Protein AF-A0A318JVY4-F1 (afdb_monomer)

Secondary structure (DSSP, 8-state):
--TT-------HHHHHHS-S----------SS-TTSHHHHHHH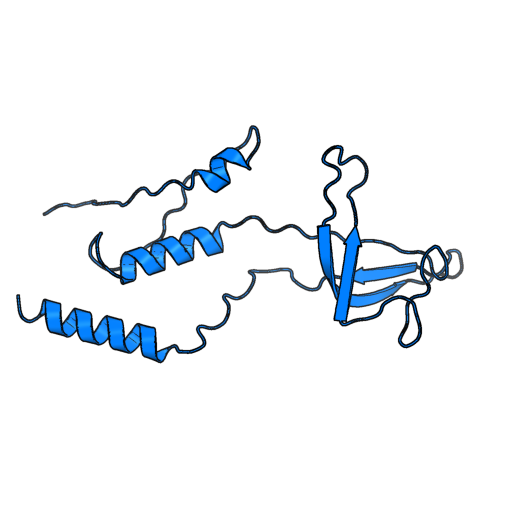HHHHHHT---------EETTBS--BSTTSSB-TT-EEEE--TT-TT---EEEE--EEEEE--SSS--EEEEE----S-------S-HHHHHHHHHHHHHHHH--

Sequence (147 aa):
MALLAWHAVKSTAREQNWGWSRLFEYLAASPGRAYTIAAMMALRKGFHDTRSWFSHEITVRDGAPFVIGEGGHWFIGDRIGATAPGDDTYSIRLDRVRELTLAWDRDQYPEWRPRRRRSHRQQRPRPTHPRMVSDLVAGVHELGVLA

Nearest PDB structures (foldseek):
  8vjh-assembly1_A  TM=3.892E-01  e=3.502E+00  Chivirus chi
  8atv-assembly1_A  TM=2.904E-01  e=9.570E+00  Saccharomyces cerevisiae S288C

InterPro domains:
  IPR029432 Gp28/Gp37-like domain [PF14594] (4-115)

Organism: NCBI:txid228006

pLDDT: mean 71.65, std 13.75, range [37.81, 88.12]

Radius of gyration: 23.11 Å; Cα contacts (8 Å, |Δi|>4): 129; chains: 1; bounding box: 52×24×72 Å

Solvent-accessible surface area (backbone atoms only — not comparable to full-atom values): 9746 Å² total; per-residue (Å²): 136,79,93,79,84,79,88,88,81,82,60,64,77,54,61,72,74,40,71,95,71,75,86,77,90,82,89,60,84,51,85,77,58,85,90,37,71,56,32,53,50,28,50,55,47,44,55,63,73,70,53,87,83,89,84,78,77,55,81,40,41,67,73,45,93,51,44,74,39,98,87,42,81,47,44,82,69,39,77,49,70,52,63,63,90,90,54,88,79,74,58,70,48,73,46,59,33,68,36,76,43,81,49,71,53,97,92,45,78,49,30,38,35,48,36,64,85,78,83,76,75,83,71,67,78,71,66,94,53,66,59,65,58,50,55,51,54,50,54,50,53,55,58,60,71,76,105

Structure (mmCIF, N/CA/C/O backbone):
data_AF-A0A318JVY4-F1
#
_entry.id   AF-A0A318JVY4-F1
#
loop_
_atom_site.group_PDB
_atom_site.id
_atom_site.type_symbol
_atom_site.label_atom_id
_atom_site.label_alt_id
_atom_site.label_comp_id
_atom_site.label_asym_id
_atom_site.label_entity_id
_atom_site.label_seq_id
_atom_site.pdbx_PDB_ins_code
_atom_site.Cartn_x
_atom_site.Cartn_y
_atom_site.Cartn_z
_atom_site.occupancy
_atom_site.B_iso_or_equiv
_atom_site.auth_seq_id
_atom_site.auth_comp_id
_atom_site.auth_asym_id
_atom_site.auth_atom_id
_atom_site.pdbx_PDB_model_num
ATOM 1 N N . MET A 1 1 ? 28.547 -11.048 -36.240 1.00 38.59 1 MET A N 1
ATOM 2 C CA . MET A 1 1 ? 27.715 -11.884 -35.348 1.00 38.59 1 MET A CA 1
ATOM 3 C C . MET A 1 1 ? 28.009 -11.486 -33.907 1.00 38.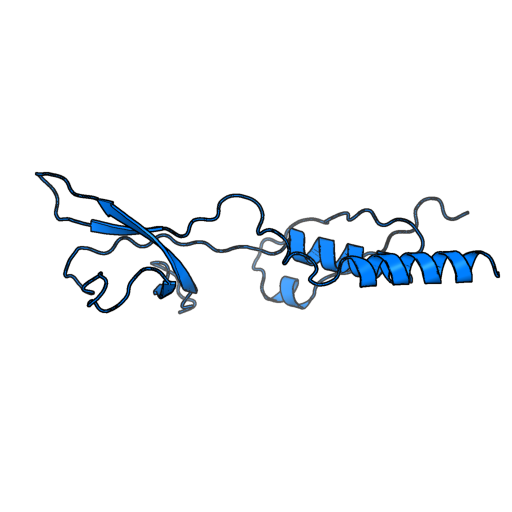59 1 MET A C 1
ATOM 5 O O . MET A 1 1 ? 29.096 -11.781 -33.434 1.00 38.59 1 MET A O 1
ATOM 9 N N . ALA A 1 2 ? 27.114 -10.755 -33.237 1.00 46.78 2 ALA A N 1
ATOM 10 C CA . ALA A 1 2 ? 27.257 -10.444 -31.810 1.00 46.78 2 ALA A CA 1
ATOM 11 C C . ALA A 1 2 ? 26.462 -11.490 -31.020 1.00 46.78 2 ALA A C 1
ATOM 13 O O . ALA A 1 2 ? 25.235 -11.475 -31.045 1.00 46.78 2 ALA A O 1
ATOM 14 N N . LEU A 1 3 ? 27.162 -12.437 -30.396 1.00 42.97 3 LEU A N 1
ATOM 15 C CA . LEU A 1 3 ? 26.555 -13.625 -29.786 1.00 42.97 3 LEU A CA 1
ATOM 16 C C . LEU A 1 3 ? 25.801 -13.343 -28.476 1.00 42.97 3 LEU A C 1
ATOM 18 O O . LEU A 1 3 ? 24.991 -14.171 -28.083 1.00 42.97 3 LEU A O 1
ATOM 22 N N . LEU A 1 4 ? 25.988 -12.182 -27.839 1.00 51.81 4 LEU A N 1
ATOM 23 C CA . LEU A 1 4 ? 25.289 -11.783 -26.610 1.00 51.81 4 LEU A CA 1
ATOM 24 C C . LEU A 1 4 ? 25.250 -10.245 -26.488 1.00 51.81 4 LEU A C 1
ATOM 26 O O . LEU A 1 4 ? 25.984 -9.662 -25.699 1.00 51.81 4 LEU A O 1
ATOM 30 N N . ALA A 1 5 ? 24.434 -9.555 -27.290 1.00 60.38 5 ALA A N 1
ATOM 31 C CA . ALA A 1 5 ? 24.208 -8.118 -27.098 1.00 60.38 5 ALA A CA 1
ATOM 32 C C . ALA A 1 5 ? 23.056 -7.897 -26.100 1.00 60.38 5 ALA A C 1
ATOM 34 O O . ALA A 1 5 ? 21.904 -8.192 -26.418 1.00 60.38 5 ALA A O 1
ATOM 35 N N . TRP A 1 6 ? 23.354 -7.384 -24.901 1.00 65.25 6 TRP A N 1
ATOM 36 C CA . TRP A 1 6 ? 22.356 -7.079 -23.866 1.00 65.25 6 TRP A CA 1
ATOM 37 C C . TRP A 1 6 ? 22.177 -5.572 -23.657 1.00 65.25 6 TRP A C 1
ATOM 39 O O . TRP A 1 6 ? 23.120 -4.790 -23.749 1.00 65.25 6 TRP A O 1
ATOM 49 N N . HIS A 1 7 ? 20.950 -5.168 -23.322 1.00 71.94 7 HIS A N 1
ATOM 50 C CA . HIS A 1 7 ? 20.656 -3.819 -22.844 1.00 71.94 7 HIS A CA 1
ATOM 51 C C . HIS A 1 7 ? 20.606 -3.807 -21.325 1.00 71.94 7 HIS A C 1
ATOM 53 O O . HIS A 1 7 ? 19.740 -4.441 -20.725 1.00 71.94 7 HIS A O 1
ATOM 59 N N . ALA A 1 8 ? 21.500 -3.034 -20.716 1.00 77.00 8 ALA A N 1
ATOM 60 C CA . ALA A 1 8 ? 21.464 -2.737 -19.294 1.00 77.00 8 ALA A CA 1
ATOM 61 C C . ALA A 1 8 ? 20.863 -1.340 -19.098 1.00 77.00 8 ALA A C 1
ATOM 63 O O . ALA A 1 8 ? 21.464 -0.338 -19.480 1.00 77.00 8 ALA A O 1
ATOM 64 N N . VAL A 1 9 ? 19.659 -1.271 -18.525 1.00 77.56 9 VAL A N 1
ATOM 65 C CA . VAL A 1 9 ? 18.995 0.001 -18.205 1.00 77.56 9 VAL A CA 1
ATOM 66 C C . VAL A 1 9 ? 18.737 0.067 -16.709 1.00 77.56 9 VAL A C 1
ATOM 68 O O . VAL A 1 9 ? 17.967 -0.722 -16.161 1.00 77.56 9 VAL A O 1
ATOM 71 N N . LYS A 1 10 ? 19.368 1.041 -16.051 1.00 79.06 10 LYS A N 1
ATOM 72 C CA . LYS A 1 10 ? 19.215 1.294 -14.618 1.00 79.06 10 LYS A CA 1
ATOM 73 C C . LYS A 1 10 ? 18.099 2.306 -14.367 1.00 79.06 10 LYS A C 1
ATOM 75 O O . LYS A 1 10 ? 17.961 3.284 -15.095 1.00 79.06 10 LYS A O 1
ATOM 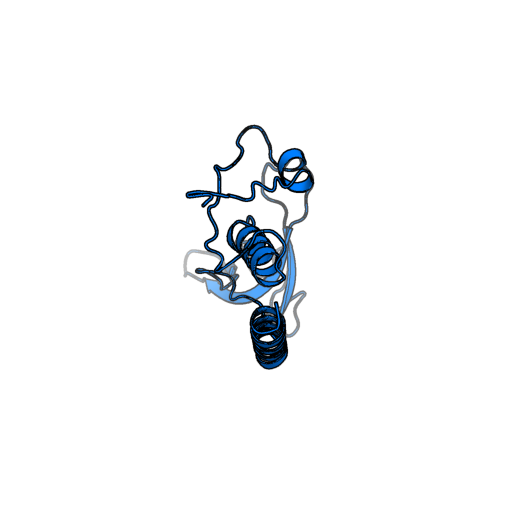80 N N . SER A 1 11 ? 17.315 2.097 -13.311 1.00 78.44 11 SER A N 1
ATOM 81 C CA . SER A 1 11 ? 16.329 3.080 -12.851 1.00 78.44 11 SER A CA 1
ATOM 82 C C . SER A 1 11 ? 16.903 3.903 -11.698 1.00 78.44 11 SER A C 1
ATOM 84 O O . SER A 1 11 ? 16.875 3.465 -10.548 1.00 78.44 11 SER A O 1
ATOM 86 N N . THR A 1 12 ? 17.394 5.105 -12.005 1.00 79.31 12 THR A N 1
ATOM 87 C CA . THR A 1 12 ? 17.946 6.054 -11.019 1.00 79.31 12 THR A CA 1
ATOM 88 C C . THR A 1 12 ? 16.905 6.479 -9.983 1.00 79.31 12 THR A C 1
ATOM 90 O O . THR A 1 12 ? 17.182 6.481 -8.789 1.00 79.31 12 THR A O 1
ATOM 93 N N . ALA A 1 13 ? 15.667 6.731 -10.416 1.00 79.38 13 ALA A N 1
ATOM 94 C CA . ALA A 1 13 ? 14.563 7.085 -9.524 1.00 79.38 13 ALA A CA 1
ATOM 95 C C . ALA A 1 13 ? 14.241 5.983 -8.497 1.00 79.38 13 ALA A C 1
ATOM 97 O O . ALA A 1 13 ? 13.821 6.274 -7.380 1.00 79.38 13 ALA A O 1
ATOM 98 N N . ARG A 1 14 ? 14.426 4.702 -8.844 1.00 76.75 14 ARG A N 1
ATOM 99 C CA . ARG A 1 14 ? 14.291 3.610 -7.867 1.00 76.75 14 ARG A CA 1
ATOM 100 C C . ARG A 1 14 ? 15.512 3.549 -6.971 1.00 76.75 14 ARG A C 1
ATOM 102 O O . ARG A 1 14 ? 15.361 3.486 -5.766 1.00 76.75 14 ARG A O 1
ATOM 109 N N . GLU A 1 15 ? 16.707 3.640 -7.535 1.00 79.94 15 GLU A N 1
ATOM 110 C CA . GLU A 1 15 ? 17.946 3.599 -6.758 1.00 79.94 15 GLU A CA 1
ATOM 111 C C . GLU A 1 15 ? 17.996 4.631 -5.618 1.00 79.94 15 GLU A C 1
ATOM 113 O O . GLU A 1 15 ? 18.505 4.313 -4.543 1.00 79.94 15 GLU A O 1
ATOM 118 N N . GLN A 1 16 ? 1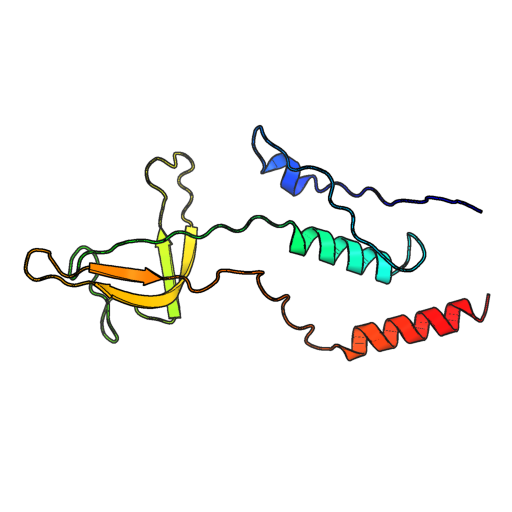7.446 5.826 -5.854 1.00 81.19 16 GLN A N 1
ATOM 119 C CA . GLN A 1 16 ? 17.342 6.913 -4.874 1.00 81.19 16 GLN A CA 1
ATOM 120 C C . GLN A 1 16 ? 16.285 6.660 -3.791 1.00 81.19 16 GLN A C 1
ATOM 122 O O . GLN A 1 16 ? 16.486 7.039 -2.645 1.00 81.19 16 GLN A O 1
ATOM 127 N N . ASN A 1 17 ? 15.165 6.022 -4.145 1.00 76.00 17 ASN A N 1
ATOM 128 C CA . ASN A 1 17 ? 14.074 5.719 -3.210 1.00 76.00 17 ASN A CA 1
ATOM 129 C C . ASN A 1 17 ? 14.307 4.435 -2.402 1.00 76.00 17 ASN A C 1
ATOM 131 O O . ASN A 1 17 ? 13.557 4.135 -1.476 1.00 76.00 17 ASN A O 1
ATOM 135 N N . TRP A 1 18 ? 15.286 3.628 -2.799 1.00 71.00 18 TRP A N 1
ATOM 136 C CA . TRP A 1 18 ? 15.618 2.381 -2.130 1.00 71.00 18 TRP A CA 1
ATOM 137 C C . TRP A 1 18 ? 16.723 2.647 -1.113 1.00 71.00 18 TRP A C 1
ATOM 139 O O . TRP A 1 18 ? 17.697 3.333 -1.417 1.00 71.00 18 TRP A O 1
ATOM 149 N N . GLY A 1 19 ? 16.543 2.110 0.096 1.00 74.56 19 GLY A N 1
ATOM 150 C CA . GLY A 1 19 ? 17.506 2.232 1.185 1.00 74.56 19 GLY A CA 1
ATOM 151 C C . GLY A 1 19 ? 18.778 1.414 0.940 1.00 74.56 19 GLY A C 1
ATOM 152 O O . GLY A 1 19 ? 19.257 1.259 -0.181 1.00 74.56 19 GLY A O 1
ATOM 153 N N . TRP A 1 20 ? 19.342 0.864 2.011 1.00 70.94 20 TRP A N 1
ATOM 154 C CA . TRP A 1 20 ? 20.635 0.179 1.953 1.00 70.94 20 TRP A CA 1
ATOM 155 C C . TRP A 1 20 ? 20.632 -1.092 1.078 1.00 70.94 20 TRP A C 1
ATOM 157 O O . TRP A 1 20 ? 21.632 -1.398 0.431 1.00 70.94 20 TRP A O 1
ATOM 167 N N . SER A 1 21 ? 19.511 -1.811 0.979 1.00 69.50 21 SER A N 1
ATOM 168 C CA . SER A 1 21 ? 19.397 -2.986 0.111 1.00 69.50 21 SER A CA 1
ATOM 169 C C . SER A 1 21 ? 18.793 -2.626 -1.250 1.00 69.50 21 SER A C 1
ATOM 171 O O . SER A 1 21 ? 17.732 -2.009 -1.348 1.00 69.50 21 SER A O 1
ATOM 173 N N . ARG A 1 22 ? 19.466 -3.032 -2.333 1.00 66.94 22 ARG A N 1
ATOM 174 C CA . ARG A 1 22 ? 18.997 -2.859 -3.717 1.00 66.94 22 ARG A CA 1
ATOM 175 C C . ARG A 1 22 ? 18.888 -4.229 -4.380 1.00 66.94 22 ARG A C 1
ATOM 177 O O . ARG A 1 22 ? 19.820 -5.022 -4.302 1.00 66.94 22 ARG A O 1
ATOM 184 N N . LEU A 1 23 ? 17.733 -4.524 -4.978 1.00 59.59 23 LEU A N 1
ATOM 185 C CA . LEU A 1 23 ? 17.468 -5.824 -5.603 1.00 59.59 23 LEU A CA 1
ATOM 186 C C . LEU A 1 23 ? 18.269 -6.010 -6.904 1.00 59.59 23 LEU A C 1
ATOM 188 O O . LEU A 1 23 ? 18.449 -5.067 -7.676 1.00 59.59 23 LEU A O 1
ATOM 192 N N . PHE A 1 24 ? 18.712 -7.254 -7.100 1.00 64.25 24 PHE A N 1
ATOM 193 C CA . PHE A 1 24 ? 19.545 -7.746 -8.195 1.00 64.25 24 PHE A CA 1
ATOM 194 C C . PHE A 1 24 ? 18.856 -7.693 -9.565 1.00 64.25 24 PHE A C 1
ATOM 196 O O . PHE A 1 24 ? 17.632 -7.618 -9.688 1.00 64.25 24 PHE A O 1
ATOM 203 N N . GLU A 1 25 ? 19.701 -7.718 -10.590 1.00 63.94 25 GLU A N 1
ATOM 204 C CA . GLU A 1 25 ? 19.410 -7.621 -12.017 1.00 63.94 25 GLU A CA 1
ATOM 205 C C . GLU A 1 25 ? 18.188 -8.447 -12.457 1.00 63.94 25 GLU A C 1
ATOM 207 O O . GLU A 1 25 ? 18.039 -9.619 -12.116 1.00 63.94 25 GLU A O 1
ATOM 212 N N . TYR A 1 26 ? 17.304 -7.833 -13.251 1.00 74.62 26 TYR A N 1
ATOM 213 C CA . TYR A 1 26 ? 16.151 -8.507 -13.847 1.00 74.62 26 TYR A CA 1
ATOM 214 C C . TYR A 1 26 ? 16.360 -8.681 -15.347 1.00 74.62 26 TYR A C 1
ATOM 216 O O . TYR A 1 26 ? 16.371 -7.703 -16.098 1.00 74.62 26 TYR A O 1
ATOM 224 N N . LEU A 1 27 ? 16.472 -9.934 -15.786 1.00 73.19 27 LEU A N 1
ATOM 225 C CA . LEU A 1 27 ? 16.630 -10.267 -17.195 1.00 73.19 27 LEU A CA 1
ATOM 226 C C . LEU A 1 27 ? 15.257 -10.426 -17.863 1.00 73.19 27 LEU A C 1
ATOM 228 O O . LEU A 1 27 ? 14.512 -11.367 -17.591 1.00 73.19 27 LEU A O 1
ATOM 232 N N . ALA A 1 28 ? 14.922 -9.500 -18.761 1.00 70.44 28 ALA A N 1
ATOM 233 C CA . ALA A 1 28 ? 13.740 -9.598 -19.609 1.00 70.44 28 ALA A CA 1
ATOM 234 C C . ALA A 1 28 ? 14.136 -10.120 -20.997 1.00 70.44 28 ALA A C 1
ATOM 236 O O . ALA A 1 28 ? 14.933 -9.489 -21.687 1.00 70.44 28 ALA A O 1
ATOM 237 N N . ALA A 1 29 ? 13.552 -11.238 -21.432 1.00 68.12 29 ALA A N 1
ATOM 238 C CA . ALA A 1 29 ? 13.722 -11.713 -22.802 1.00 68.12 29 ALA A CA 1
ATOM 239 C C . ALA A 1 29 ? 12.944 -10.813 -23.780 1.00 68.12 29 ALA A C 1
ATOM 241 O O . ALA A 1 29 ? 11.752 -10.557 -23.580 1.00 68.12 29 ALA A O 1
ATOM 242 N N . SER A 1 30 ? 13.611 -10.353 -24.841 1.00 64.44 30 SER A N 1
ATOM 243 C CA . SER A 1 30 ? 12.997 -9.633 -25.960 1.00 64.44 30 SER A CA 1
ATOM 244 C C . SER A 1 30 ? 13.423 -10.281 -27.277 1.00 64.44 30 SER A C 1
ATOM 246 O O . SER A 1 30 ? 14.620 -10.492 -27.469 1.00 64.44 30 SER A O 1
ATOM 248 N N . PRO A 1 31 ? 12.493 -10.572 -28.201 1.00 56.25 31 PRO A N 1
ATOM 249 C CA . PRO A 1 31 ? 12.859 -11.010 -29.538 1.00 56.25 31 PRO A CA 1
ATOM 250 C C . PRO A 1 31 ? 13.397 -9.812 -30.334 1.00 56.25 31 PRO A C 1
ATOM 252 O O . PRO A 1 31 ? 12.719 -8.795 -30.476 1.00 56.25 31 PRO A O 1
ATOM 255 N N . GLY A 1 32 ? 14.622 -9.919 -30.847 1.00 66.12 32 GLY A N 1
ATOM 256 C CA . GLY A 1 32 ? 15.174 -8.975 -31.821 1.00 66.12 32 GLY A CA 1
ATOM 257 C C . GLY A 1 32 ? 16.181 -7.963 -31.271 1.00 66.12 32 GLY A C 1
ATOM 258 O O . GLY A 1 32 ? 16.863 -8.193 -30.275 1.00 66.12 32 GLY A O 1
ATOM 259 N N . ARG A 1 33 ? 16.334 -6.851 -31.999 1.00 64.25 33 ARG A N 1
ATOM 260 C CA . ARG A 1 33 ? 17.398 -5.868 -31.763 1.00 64.25 33 ARG A CA 1
ATOM 261 C C . ARG A 1 33 ? 17.047 -4.894 -30.634 1.00 64.25 33 ARG A C 1
ATOM 263 O O . ARG A 1 33 ? 15.922 -4.414 -30.514 1.00 64.25 33 ARG A O 1
ATOM 270 N N . ALA A 1 34 ? 18.087 -4.547 -29.894 1.00 61.62 34 ALA A N 1
ATOM 271 C CA . ALA A 1 34 ? 18.307 -3.358 -29.080 1.00 61.62 34 ALA A CA 1
ATOM 272 C C . ALA A 1 34 ? 17.332 -2.170 -29.187 1.00 61.62 34 ALA A C 1
ATOM 274 O O . ALA A 1 34 ? 16.735 -1.735 -28.206 1.00 61.62 34 ALA A O 1
ATOM 275 N N . TYR A 1 35 ? 17.220 -1.615 -30.390 1.00 62.66 35 TYR A N 1
ATOM 276 C CA . TYR A 1 35 ? 16.582 -0.329 -30.680 1.00 62.66 35 TYR A CA 1
ATOM 277 C C . TYR A 1 35 ? 15.147 -0.481 -31.197 1.00 62.66 35 TYR A C 1
ATOM 279 O O . TYR A 1 35 ? 14.574 0.450 -31.757 1.00 62.66 35 TYR A O 1
ATOM 287 N N . THR A 1 36 ? 14.561 -1.668 -31.046 1.00 73.56 36 THR A N 1
ATOM 288 C CA . THR A 1 36 ? 13.189 -1.935 -31.482 1.00 73.56 36 THR A CA 1
ATOM 289 C C . THR A 1 36 ? 12.173 -1.520 -30.421 1.00 73.56 36 THR A C 1
ATOM 291 O O . THR A 1 36 ? 12.425 -1.558 -29.214 1.00 73.56 36 THR A O 1
ATOM 294 N N . ILE A 1 37 ? 10.957 -1.199 -30.863 1.00 73.50 37 ILE A N 1
ATOM 295 C CA . ILE A 1 37 ? 9.826 -0.940 -29.961 1.00 73.50 37 ILE A CA 1
ATOM 296 C C . ILE A 1 37 ? 9.515 -2.176 -29.096 1.00 73.50 37 ILE A C 1
ATOM 298 O O . ILE A 1 37 ? 9.129 -2.032 -27.935 1.00 73.50 37 ILE A O 1
ATOM 302 N N . ALA A 1 38 ? 9.769 -3.386 -29.607 1.00 68.69 38 ALA A N 1
ATOM 303 C CA . ALA A 1 38 ? 9.668 -4.630 -28.846 1.00 68.69 38 ALA A CA 1
ATOM 304 C C . ALA A 1 38 ? 10.618 -4.650 -27.633 1.00 68.69 38 ALA A C 1
ATOM 306 O O . ALA A 1 38 ? 10.175 -4.958 -26.523 1.00 68.69 38 ALA A O 1
ATOM 307 N N . ALA A 1 39 ? 11.876 -4.225 -27.806 1.00 72.44 39 ALA A N 1
ATOM 308 C CA . ALA A 1 39 ? 12.835 -4.097 -26.708 1.00 72.44 39 ALA A CA 1
ATOM 309 C C . ALA A 1 39 ? 12.377 -3.063 -25.664 1.00 72.44 39 ALA A C 1
ATOM 311 O O . ALA A 1 39 ? 12.432 -3.320 -24.459 1.00 72.44 39 ALA A O 1
ATOM 312 N N . MET A 1 40 ? 11.815 -1.931 -26.102 1.00 77.06 40 MET A N 1
ATOM 313 C CA . MET A 1 40 ? 11.259 -0.926 -25.186 1.00 77.06 40 MET A CA 1
ATOM 314 C C . MET A 1 40 ? 10.043 -1.458 -24.402 1.00 77.06 40 MET A C 1
ATOM 316 O O . MET A 1 40 ? 9.908 -1.206 -23.199 1.00 77.06 40 MET A O 1
ATOM 320 N N . MET A 1 41 ? 9.174 -2.248 -25.043 1.00 79.50 41 MET A N 1
ATOM 321 C CA . MET A 1 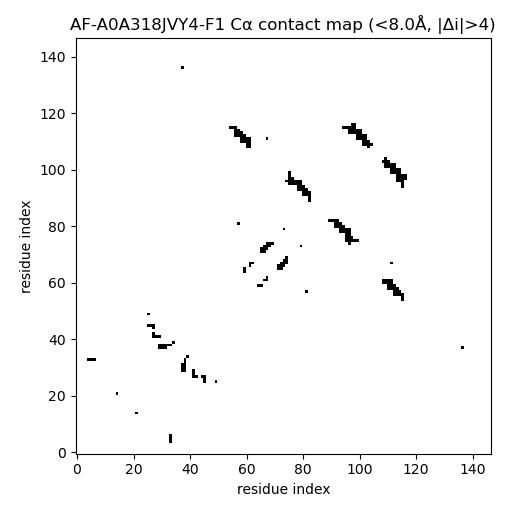41 ? 8.052 -2.921 -24.376 1.00 79.50 41 MET A CA 1
ATOM 322 C C . MET A 1 41 ? 8.521 -3.986 -23.382 1.00 79.50 41 MET A C 1
ATOM 324 O O . MET A 1 41 ? 7.933 -4.098 -22.300 1.00 79.50 41 MET A O 1
ATOM 328 N N . ALA A 1 42 ? 9.583 -4.729 -23.703 1.00 79.50 42 ALA A N 1
ATOM 329 C CA . ALA A 1 42 ? 10.207 -5.696 -22.803 1.00 79.50 42 ALA A CA 1
ATOM 330 C C . ALA A 1 42 ? 10.811 -5.015 -21.561 1.00 79.50 42 ALA A C 1
ATOM 332 O O . ALA A 1 42 ? 10.575 -5.472 -20.440 1.00 79.50 42 ALA A O 1
ATOM 333 N N . LEU A 1 43 ? 11.480 -3.868 -21.724 1.00 79.00 43 LEU A N 1
ATOM 334 C CA . LEU A 1 43 ? 11.983 -3.056 -20.608 1.00 79.00 43 LEU A CA 1
ATOM 335 C C . LEU A 1 43 ? 10.843 -2.512 -19.737 1.00 79.00 43 LEU A C 1
ATOM 337 O O . LEU A 1 43 ? 10.854 -2.691 -18.518 1.00 79.00 43 LEU A O 1
ATOM 341 N N . ARG A 1 44 ? 9.796 -1.925 -20.339 1.00 81.50 44 ARG A N 1
ATOM 342 C CA . ARG A 1 44 ? 8.592 -1.482 -19.605 1.00 81.50 44 ARG A CA 1
ATOM 343 C C . ARG A 1 44 ? 7.951 -2.644 -18.846 1.00 81.50 44 ARG A C 1
ATOM 345 O O . ARG A 1 44 ? 7.527 -2.484 -17.699 1.00 81.50 44 ARG A O 1
ATOM 352 N N . LYS A 1 45 ? 7.887 -3.819 -19.478 1.00 82.56 45 LYS A N 1
ATOM 353 C CA . LYS A 1 45 ? 7.426 -5.069 -18.868 1.00 82.56 45 LYS A CA 1
ATOM 354 C C . LYS A 1 45 ? 8.283 -5.422 -17.655 1.00 82.56 45 LYS A C 1
ATOM 356 O O . LYS A 1 45 ? 7.698 -5.691 -16.611 1.00 82.56 45 LYS A O 1
ATOM 361 N N . GLY A 1 46 ? 9.606 -5.386 -17.780 1.00 80.75 46 GLY A N 1
ATOM 362 C CA . GLY A 1 46 ? 10.527 -5.680 -16.687 1.00 80.75 46 GLY A CA 1
ATOM 363 C C . GLY A 1 46 ? 10.391 -4.710 -15.521 1.00 80.75 46 GLY A C 1
ATOM 364 O O . GLY A 1 46 ? 10.254 -5.144 -14.379 1.00 80.75 46 GLY A O 1
ATOM 365 N N . PHE A 1 47 ? 10.288 -3.405 -15.786 1.00 81.12 47 PHE A N 1
ATOM 366 C CA . PHE A 1 47 ? 10.038 -2.417 -14.734 1.00 81.12 47 PHE A CA 1
ATOM 367 C C . PHE A 1 47 ? 8.692 -2.625 -14.039 1.00 81.12 47 PHE A C 1
ATOM 369 O O . PHE A 1 47 ? 8.597 -2.462 -12.823 1.00 81.12 47 PHE A O 1
ATOM 376 N N . HIS A 1 48 ? 7.644 -2.974 -14.783 1.00 80.50 48 HIS A N 1
ATOM 377 C CA . HIS A 1 48 ? 6.336 -3.249 -14.200 1.00 80.50 48 HIS A CA 1
ATOM 378 C C . HIS A 1 48 ? 6.340 -4.511 -13.333 1.00 80.50 48 HIS A C 1
ATOM 380 O O . HIS A 1 48 ? 5.683 -4.529 -12.295 1.00 80.50 48 HIS A O 1
ATOM 386 N N . ASP A 1 49 ? 7.034 -5.563 -13.761 1.00 81.62 49 ASP A N 1
ATOM 387 C CA . ASP A 1 49 ? 7.029 -6.852 -13.068 1.00 81.62 49 ASP A CA 1
ATOM 388 C C . ASP A 1 49 ? 7.902 -6.819 -11.798 1.00 81.62 49 ASP A C 1
ATOM 390 O O . ASP A 1 49 ? 7.568 -7.477 -10.819 1.00 81.62 49 ASP A O 1
ATOM 394 N N . THR A 1 50 ? 8.949 -5.987 -11.778 1.00 79.25 50 THR A N 1
ATOM 395 C CA . THR A 1 50 ? 9.867 -5.799 -10.633 1.00 79.25 50 THR A CA 1
ATOM 396 C C . THR A 1 50 ? 9.467 -4.681 -9.671 1.00 79.25 50 THR A C 1
ATOM 398 O O . THR A 1 50 ? 10.216 -4.363 -8.748 1.00 79.25 50 THR A O 1
ATOM 401 N N . ARG A 1 51 ? 8.334 -4.003 -9.887 1.00 77.31 51 ARG A N 1
ATOM 402 C CA . ARG A 1 51 ? 7.930 -2.917 -8.983 1.00 77.31 51 ARG A CA 1
ATOM 403 C C . ARG A 1 51 ? 7.565 -3.463 -7.606 1.00 77.31 51 ARG A C 1
ATOM 405 O O . ARG A 1 51 ? 6.911 -4.500 -7.506 1.00 77.31 51 ARG A O 1
ATOM 412 N N . SER A 1 52 ? 7.956 -2.734 -6.566 1.00 75.56 52 SER A N 1
ATOM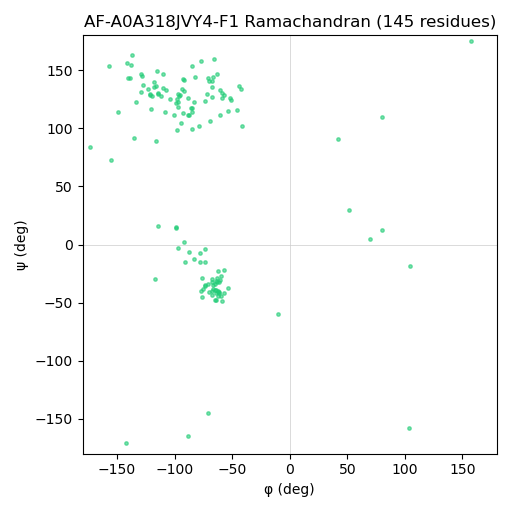 413 C CA . SER A 1 52 ? 7.552 -3.040 -5.201 1.00 75.56 52 SER A CA 1
ATOM 414 C C . SER A 1 52 ? 6.051 -2.820 -5.029 1.00 75.56 52 SER A C 1
ATOM 416 O O . SER A 1 52 ? 5.446 -1.918 -5.616 1.00 75.56 52 SER A O 1
ATOM 418 N N . TRP A 1 53 ? 5.455 -3.680 -4.214 1.00 73.50 53 TRP A N 1
ATOM 419 C CA . TRP A 1 53 ? 4.055 -3.623 -3.838 1.00 73.50 53 TRP A CA 1
ATOM 420 C C . TRP A 1 53 ? 3.971 -3.537 -2.330 1.00 73.50 53 TRP A C 1
ATOM 422 O O . TRP A 1 53 ? 4.633 -4.299 -1.634 1.00 73.50 53 TRP A O 1
ATOM 432 N N . PHE A 1 54 ? 3.145 -2.623 -1.839 1.00 70.88 54 PHE A N 1
ATOM 433 C CA . PHE A 1 54 ? 2.852 -2.515 -0.422 1.00 70.88 54 PHE A CA 1
ATOM 434 C C . PHE A 1 54 ? 1.385 -2.859 -0.186 1.00 70.88 54 PHE A C 1
ATOM 436 O O . PHE A 1 54 ? 0.498 -2.324 -0.861 1.00 70.88 54 PHE A O 1
ATOM 443 N N . SER A 1 55 ? 1.138 -3.752 0.764 1.00 72.19 55 SER A N 1
ATOM 444 C CA . SER A 1 55 ? -0.182 -4.086 1.292 1.00 72.19 55 SER A CA 1
ATOM 445 C C . 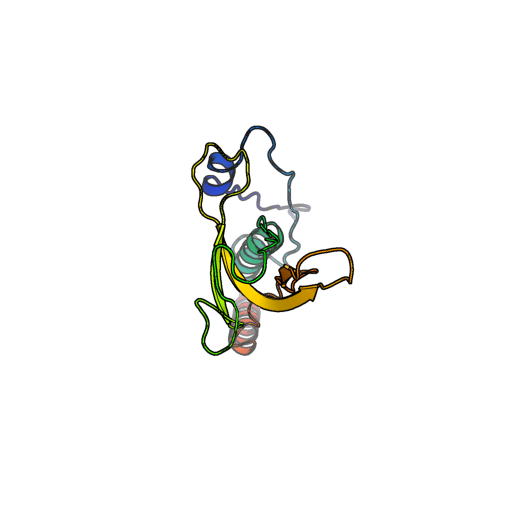SER A 1 55 ? -0.133 -3.967 2.803 1.00 72.19 55 SER A C 1
ATOM 447 O O . SER A 1 55 ? 0.820 -4.438 3.417 1.00 72.19 55 SER A O 1
ATOM 449 N N . HIS A 1 56 ? -1.166 -3.374 3.381 1.00 72.75 56 HIS A N 1
ATOM 450 C CA . HIS A 1 56 ? -1.364 -3.334 4.820 1.00 72.75 56 HIS A CA 1
ATOM 451 C C . HIS A 1 56 ? -2.773 -3.829 5.125 1.00 72.75 56 HIS A C 1
ATOM 453 O O . HIS A 1 56 ? -3.693 -3.619 4.333 1.00 72.75 56 HIS A O 1
ATOM 459 N N . GLU A 1 57 ? -2.908 -4.525 6.246 1.00 78.94 57 GLU A N 1
ATOM 460 C CA . GLU A 1 57 ? -4.187 -4.909 6.834 1.00 78.94 57 GLU A CA 1
ATOM 461 C C . GLU A 1 57 ? -4.343 -4.079 8.105 1.00 78.94 57 GLU A C 1
ATOM 463 O O . GLU A 1 57 ? -3.381 -3.892 8.853 1.00 78.94 57 GLU A O 1
ATOM 468 N N . ILE A 1 58 ? -5.532 -3.519 8.297 1.00 79.31 58 ILE A N 1
ATOM 469 C CA . ILE A 1 58 ? -5.867 -2.713 9.468 1.00 79.31 58 ILE A CA 1
ATOM 470 C C . ILE A 1 58 ? -6.998 -3.447 10.164 1.00 79.31 58 ILE A C 1
ATOM 472 O O . ILE A 1 58 ? -7.942 -3.878 9.506 1.00 79.31 58 ILE A O 1
ATOM 476 N N . THR A 1 59 ? -6.913 -3.560 11.480 1.00 84.69 59 THR A N 1
ATOM 477 C CA . THR A 1 59 ? -8.019 -4.038 12.305 1.00 84.69 59 THR A CA 1
ATOM 478 C C . THR A 1 59 ? -8.636 -2.834 12.992 1.00 84.69 59 THR A C 1
ATOM 480 O O . THR A 1 59 ? -7.929 -2.063 13.643 1.00 84.69 59 THR A O 1
ATOM 483 N N . VAL A 1 60 ? -9.941 -2.645 12.818 1.00 85.62 60 VAL A N 1
ATOM 484 C CA . VAL A 1 60 ? -10.692 -1.545 13.430 1.00 85.62 60 VAL A CA 1
ATOM 485 C C . VAL A 1 60 ? -11.768 -2.145 14.318 1.00 85.62 60 VAL A C 1
ATOM 487 O O . VAL A 1 60 ? -12.539 -2.992 13.872 1.00 85.62 60 VAL A O 1
ATOM 490 N N . ARG A 1 61 ? -11.831 -1.714 15.577 1.00 84.19 61 ARG A N 1
ATOM 491 C CA . ARG A 1 61 ? -12.901 -2.139 16.479 1.00 84.19 61 ARG A CA 1
ATOM 492 C C . ARG A 1 61 ? -14.215 -1.507 16.040 1.00 84.19 61 ARG A C 1
ATOM 494 O O . ARG A 1 61 ? -14.242 -0.336 15.654 1.00 84.19 61 ARG A O 1
ATOM 501 N N . ASP A 1 62 ? -15.302 -2.261 16.125 1.00 79.81 62 ASP A N 1
ATOM 502 C CA . ASP A 1 62 ? -16.615 -1.717 15.806 1.00 79.81 62 ASP A CA 1
ATOM 503 C C . ASP A 1 62 ? -16.957 -0.519 16.708 1.00 79.81 62 ASP A C 1
ATOM 505 O O . ASP A 1 62 ? -16.751 -0.548 17.925 1.00 79.81 62 ASP A O 1
ATOM 509 N N . GLY A 1 63 ? -17.395 0.578 16.089 1.00 79.38 63 GLY A N 1
ATOM 510 C CA . GLY A 1 63 ? -17.715 1.835 16.769 1.00 79.38 63 GLY A CA 1
ATOM 511 C C . GLY A 1 63 ? -16.527 2.620 17.348 1.00 79.38 63 GLY A C 1
ATOM 512 O O . GLY A 1 63 ? -16.756 3.640 17.996 1.00 79.38 63 GLY A O 1
ATOM 513 N N . ALA A 1 64 ? -15.269 2.206 17.135 1.00 79.56 64 ALA A N 1
ATOM 514 C CA . ALA A 1 64 ? -14.107 2.942 17.645 1.00 79.56 64 ALA A CA 1
ATOM 515 C C . ALA A 1 64 ? -12.856 2.802 16.749 1.00 79.56 64 ALA A C 1
ATOM 517 O O . ALA A 1 64 ? -12.267 1.720 16.710 1.00 79.56 64 ALA A O 1
ATOM 518 N N . PRO A 1 65 ? -12.348 3.873 16.099 1.00 77.38 65 PRO A N 1
ATOM 519 C CA . PRO A 1 65 ? -12.859 5.252 16.015 1.00 77.38 65 PRO A CA 1
ATOM 520 C C . PRO A 1 65 ? -13.868 5.497 14.877 1.00 77.38 65 PRO A C 1
ATOM 522 O O . PRO A 1 65 ? -14.433 6.583 14.797 1.00 77.38 65 PRO A O 1
ATOM 525 N N . PHE A 1 66 ? -14.095 4.523 13.991 1.00 83.19 66 PHE A N 1
ATOM 526 C CA . PHE A 1 66 ? -14.974 4.676 12.829 1.00 83.19 66 PHE A CA 1
ATOM 527 C C . PHE A 1 66 ? -16.157 3.714 12.903 1.00 83.19 66 PHE A C 1
ATOM 529 O O . PHE A 1 66 ? -16.002 2.545 13.242 1.00 83.19 66 PHE A O 1
ATOM 536 N N . VAL A 1 67 ? -17.333 4.207 12.523 1.00 86.19 67 VAL A N 1
ATOM 537 C CA . VAL A 1 67 ? -18.508 3.375 12.218 1.00 86.19 67 VAL A CA 1
ATOM 538 C C . VAL A 1 67 ? -18.393 2.893 10.774 1.00 86.19 67 VAL A C 1
ATOM 540 O O . VAL A 1 67 ? -18.284 3.728 9.875 1.00 86.19 67 VAL A O 1
ATOM 543 N N . ILE A 1 68 ? -18.401 1.579 10.555 1.00 85.94 68 ILE A N 1
ATOM 544 C CA . ILE A 1 68 ? -18.170 0.946 9.248 1.00 85.94 68 ILE A CA 1
ATOM 545 C C . ILE A 1 68 ? -19.481 0.305 8.773 1.00 85.94 68 ILE A C 1
ATOM 547 O O . ILE A 1 68 ? -20.106 -0.443 9.518 1.00 85.94 68 ILE A O 1
ATOM 551 N N . GLY A 1 69 ? -19.915 0.608 7.545 1.00 82.38 69 GLY A N 1
ATOM 552 C CA . GLY A 1 69 ? -21.199 0.145 6.999 1.00 82.38 69 GLY A CA 1
ATOM 553 C C . GLY A 1 69 ? -21.710 1.026 5.856 1.00 82.38 69 GLY A C 1
ATOM 554 O O . GLY A 1 69 ? -21.127 2.068 5.577 1.00 82.38 69 GLY A O 1
ATOM 555 N N . GLU A 1 70 ? -22.815 0.637 5.215 1.00 80.06 70 GLU A N 1
ATOM 556 C CA . GLU A 1 70 ? -23.399 1.340 4.052 1.00 80.06 70 GLU A CA 1
ATOM 557 C C . GLU A 1 70 ? -23.862 2.781 4.363 1.00 80.06 70 GLU A C 1
ATOM 559 O O . GLU A 1 70 ? -23.902 3.625 3.474 1.00 80.06 70 GLU A O 1
ATOM 564 N N . GLY A 1 71 ? -24.132 3.089 5.637 1.00 83.69 71 GLY A N 1
ATOM 565 C CA . GLY A 1 71 ? -24.379 4.447 6.147 1.00 83.69 71 GLY A CA 1
ATOM 566 C C . GLY A 1 71 ? -23.310 4.954 7.125 1.00 83.69 71 GLY A C 1
ATOM 567 O O . GLY A 1 71 ? -23.574 5.874 7.895 1.00 83.69 71 GLY A O 1
ATOM 568 N N . GLY A 1 72 ? -22.145 4.302 7.167 1.00 84.88 72 GLY A N 1
ATOM 569 C CA . GLY A 1 72 ? -21.041 4.641 8.062 1.00 84.88 72 GLY A CA 1
ATOM 570 C C . GLY A 1 72 ? -20.081 5.683 7.479 1.00 84.88 72 GLY A C 1
ATOM 571 O O . GLY A 1 72 ? -20.363 6.350 6.490 1.00 84.88 72 GLY A O 1
ATOM 572 N N . HIS A 1 73 ? -18.904 5.800 8.092 1.00 87.25 73 HIS A N 1
ATOM 573 C CA . HIS A 1 73 ? -17.836 6.693 7.631 1.00 87.25 73 HIS A CA 1
ATOM 574 C C . HIS A 1 73 ? -17.174 6.203 6.342 1.00 87.25 73 HIS A C 1
ATOM 576 O O . HIS A 1 73 ? -16.711 7.012 5.542 1.00 87.25 73 HIS A O 1
ATOM 582 N N . TRP A 1 74 ? -17.066 4.886 6.174 1.00 87.44 74 TRP A N 1
ATOM 583 C CA . TRP A 1 74 ? -16.520 4.269 4.972 1.00 87.44 74 TRP A CA 1
ATOM 584 C C . TRP A 1 74 ? -17.028 2.835 4.818 1.00 87.44 74 TRP A C 1
ATOM 586 O O . TRP A 1 74 ? -17.357 2.158 5.800 1.00 87.44 74 TRP A O 1
ATOM 596 N N . PHE A 1 75 ? -17.064 2.372 3.570 1.00 87.50 75 PHE A N 1
ATOM 597 C CA . PHE A 1 75 ? -17.493 1.028 3.204 1.00 87.50 75 PHE A CA 1
ATOM 598 C C . PHE A 1 75 ? -16.660 0.443 2.048 1.00 87.50 75 PHE A C 1
ATOM 600 O O . PHE A 1 75 ? -15.603 0.954 1.664 1.00 87.50 75 PHE A O 1
ATOM 607 N N . ILE A 1 76 ? -17.095 -0.700 1.511 1.00 88.12 76 ILE A N 1
ATOM 608 C CA . ILE A 1 76 ? -16.440 -1.364 0.380 1.00 88.12 76 ILE A CA 1
ATOM 609 C C . ILE A 1 76 ? -16.412 -0.411 -0.825 1.00 88.12 76 ILE A C 1
ATOM 611 O O . ILE A 1 76 ? -17.445 0.070 -1.275 1.00 88.12 76 ILE A O 1
ATOM 615 N N . GLY A 1 77 ? -15.226 -0.187 -1.396 1.00 86.06 77 GLY A N 1
ATOM 616 C CA . GLY A 1 77 ? -15.016 0.730 -2.523 1.00 86.06 77 GLY A CA 1
ATOM 617 C C . GLY A 1 77 ? -14.371 2.062 -2.138 1.00 86.06 77 GLY A C 1
ATOM 618 O O . GLY A 1 77 ? -13.740 2.696 -3.000 1.00 86.06 77 GLY A O 1
ATOM 619 N N . ASP A 1 78 ? -14.416 2.430 -0.860 1.00 88.00 78 ASP A N 1
ATOM 620 C CA . ASP A 1 78 ? -13.799 3.657 -0.368 1.00 88.00 78 ASP A CA 1
ATOM 621 C C . ASP A 1 78 ? -12.284 3.527 -0.218 1.00 88.00 78 ASP A C 1
ATOM 623 O O . ASP A 1 78 ? -11.712 2.431 -0.169 1.00 88.00 78 ASP A O 1
ATOM 627 N N . ARG A 1 79 ? -11.608 4.680 -0.225 1.00 87.44 79 ARG A N 1
ATOM 628 C CA . ARG A 1 79 ? -10.162 4.774 -0.010 1.00 87.44 79 ARG A CA 1
ATOM 629 C C . ARG A 1 79 ? -9.892 5.123 1.445 1.00 87.44 79 ARG A C 1
ATOM 631 O O . ARG A 1 79 ? -10.331 6.170 1.903 1.00 87.44 79 ARG A O 1
ATOM 638 N N . ILE A 1 80 ? -9.120 4.278 2.115 1.00 86.19 80 ILE A N 1
ATOM 639 C CA . ILE A 1 80 ? -8.672 4.476 3.492 1.00 86.19 80 ILE A CA 1
ATOM 640 C C . ILE A 1 80 ? -7.154 4.637 3.524 1.00 86.19 80 ILE A C 1
ATOM 642 O O . ILE A 1 80 ? -6.438 4.106 2.669 1.00 86.19 80 ILE A O 1
ATOM 646 N N . GLY A 1 81 ? -6.674 5.417 4.486 1.00 85.25 81 GLY A N 1
ATOM 647 C CA . GLY A 1 81 ? -5.256 5.650 4.716 1.00 85.25 81 GLY A CA 1
ATOM 648 C C . GLY A 1 81 ? -4.835 5.119 6.071 1.00 85.25 81 GLY A C 1
ATOM 649 O O . GLY A 1 81 ? -5.530 5.360 7.055 1.00 85.25 81 GLY A O 1
ATOM 650 N N . ALA A 1 82 ? -3.691 4.445 6.130 1.00 81.19 82 ALA A N 1
ATOM 651 C CA . ALA A 1 82 ? -3.059 4.128 7.401 1.00 81.19 82 ALA A CA 1
ATOM 652 C C . ALA A 1 82 ? -1.553 4.341 7.369 1.00 81.19 82 ALA A C 1
ATOM 654 O O . ALA A 1 82 ? -0.886 4.257 6.331 1.00 81.19 82 ALA A O 1
ATOM 655 N N . THR A 1 83 ? -1.038 4.590 8.563 1.00 84.31 83 THR A N 1
ATOM 656 C CA . THR A 1 83 ? 0.383 4.701 8.851 1.00 84.31 83 THR A CA 1
ATOM 657 C C . THR A 1 83 ? 0.794 3.450 9.612 1.00 84.31 83 THR A C 1
ATOM 659 O O . THR A 1 83 ? 0.092 3.019 10.528 1.00 84.31 83 THR A O 1
ATOM 662 N N . ALA A 1 84 ? 1.903 2.834 9.208 1.00 78.19 84 ALA A N 1
ATOM 663 C CA . ALA A 1 84 ? 2.430 1.688 9.933 1.00 78.19 84 ALA A CA 1
ATOM 664 C C . ALA A 1 84 ? 2.935 2.153 11.314 1.00 78.19 84 ALA A C 1
ATOM 666 O O . ALA A 1 84 ? 3.607 3.186 11.383 1.00 78.19 84 ALA A O 1
ATOM 667 N N . PRO A 1 85 ? 2.633 1.430 12.407 1.00 79.94 85 PRO A N 1
ATOM 668 C CA . PRO A 1 85 ? 3.205 1.741 13.712 1.00 79.94 85 PRO A CA 1
ATOM 669 C C . PRO A 1 85 ? 4.738 1.723 13.640 1.00 79.94 85 PRO A C 1
ATOM 671 O O . PRO A 1 85 ? 5.314 0.760 13.137 1.00 79.94 85 PRO A O 1
ATOM 674 N N . GLY A 1 86 ? 5.389 2.786 14.120 1.00 77.50 86 GLY A N 1
ATOM 675 C CA . GLY A 1 86 ? 6.850 2.930 14.065 1.00 77.50 86 GLY A CA 1
ATOM 676 C C . GLY A 1 86 ? 7.412 3.398 12.717 1.00 77.50 86 GLY A C 1
ATOM 677 O O . GLY A 1 86 ? 8.616 3.300 12.504 1.00 77.50 86 GLY A O 1
ATOM 678 N N . ASP A 1 87 ? 6.572 3.879 11.792 1.00 79.50 87 ASP A N 1
ATOM 679 C CA . ASP A 1 87 ? 7.058 4.573 10.596 1.00 79.50 87 ASP A CA 1
ATOM 680 C C . ASP A 1 87 ? 7.317 6.062 10.876 1.00 79.50 87 ASP A C 1
ATOM 682 O O . ASP A 1 87 ? 6.401 6.886 10.824 1.00 79.50 87 ASP A O 1
ATOM 686 N N . ASP A 1 88 ? 8.584 6.407 11.098 1.00 77.06 88 ASP A N 1
ATOM 687 C CA . ASP A 1 88 ? 9.048 7.787 11.321 1.00 77.06 88 ASP A CA 1
ATOM 688 C C . ASP A 1 88 ? 9.054 8.643 10.039 1.00 77.06 88 ASP A C 1
ATOM 690 O O . ASP A 1 88 ? 9.324 9.842 10.070 1.00 77.06 88 ASP A O 1
ATOM 694 N N . THR A 1 89 ? 8.727 8.049 8.886 1.00 77.88 89 THR A N 1
ATOM 695 C CA . THR A 1 89 ? 8.634 8.759 7.598 1.00 77.88 89 THR A CA 1
ATOM 696 C C . THR A 1 89 ? 7.331 9.564 7.477 1.00 77.88 89 THR A C 1
ATOM 698 O O . THR A 1 89 ? 7.137 10.277 6.492 1.00 77.88 89 THR A O 1
ATOM 701 N N . TYR A 1 90 ? 6.399 9.423 8.433 1.00 78.38 90 TYR A N 1
ATOM 702 C CA . TYR A 1 90 ? 5.054 10.024 8.406 1.00 78.38 90 TYR A CA 1
ATOM 703 C C . TYR A 1 90 ? 4.286 9.750 7.100 1.00 78.38 90 TYR A C 1
ATOM 705 O O . TYR A 1 90 ? 3.450 10.541 6.656 1.00 78.38 90 TYR A O 1
ATOM 713 N N . SER A 1 91 ? 4.567 8.612 6.458 1.00 82.06 91 SER A N 1
ATOM 714 C CA . SER A 1 91 ? 3.991 8.278 5.161 1.00 82.06 91 SER A CA 1
ATOM 715 C C . SER A 1 91 ? 2.622 7.607 5.322 1.00 82.06 91 SER A C 1
ATOM 717 O O . SER A 1 91 ? 2.496 6.515 5.882 1.00 82.06 91 SER A O 1
ATOM 719 N N . ILE A 1 92 ? 1.574 8.253 4.801 1.00 84.75 92 ILE A N 1
ATOM 720 C CA . ILE A 1 92 ? 0.218 7.690 4.791 1.00 84.75 92 ILE A CA 1
ATOM 721 C C . ILE A 1 92 ? 0.080 6.785 3.567 1.00 84.75 92 ILE A C 1
ATOM 723 O O . ILE A 1 92 ? 0.099 7.250 2.422 1.00 84.75 92 ILE A O 1
ATOM 727 N N . ARG A 1 93 ? -0.093 5.479 3.785 1.00 83.00 93 ARG A N 1
ATOM 728 C CA . ARG A 1 93 ? -0.402 4.547 2.695 1.00 83.00 93 ARG A CA 1
ATOM 729 C C . ARG A 1 93 ? -1.894 4.548 2.438 1.00 83.00 93 ARG A C 1
ATOM 731 O O . ARG A 1 93 ? -2.673 4.142 3.290 1.00 83.00 93 ARG A O 1
ATOM 738 N N . LEU A 1 94 ? -2.270 4.961 1.234 1.00 84.75 94 LEU A N 1
ATOM 739 C CA . LEU A 1 94 ? -3.649 4.937 0.764 1.00 84.75 94 LEU A CA 1
ATOM 740 C C . LEU A 1 94 ? -3.947 3.628 0.037 1.00 84.75 94 LEU A C 1
ATOM 742 O O . LEU A 1 94 ? -3.214 3.226 -0.873 1.00 84.75 94 LEU A O 1
ATOM 746 N N . ASP A 1 95 ? -5.062 2.998 0.385 1.00 81.31 95 ASP A N 1
ATOM 747 C CA . ASP A 1 95 ? -5.570 1.825 -0.314 1.00 81.31 95 ASP A CA 1
ATOM 748 C C . ASP A 1 95 ? -7.094 1.841 -0.427 1.00 81.31 95 ASP A C 1
ATOM 750 O O . ASP A 1 95 ? -7.789 2.497 0.344 1.00 81.31 95 ASP A O 1
ATOM 754 N N . ARG A 1 96 ? -7.626 1.136 -1.429 1.00 86.12 96 ARG A N 1
ATOM 755 C CA . ARG A 1 96 ? -9.071 0.987 -1.624 1.00 86.12 96 ARG A CA 1
ATOM 756 C C . ARG A 1 96 ? -9.546 -0.319 -1.003 1.00 86.12 96 ARG A C 1
ATOM 758 O O . ARG A 1 96 ? -9.054 -1.386 -1.377 1.00 86.12 96 ARG A O 1
ATOM 765 N N . VAL A 1 97 ? -10.566 -0.233 -0.157 1.00 85.81 97 VAL A N 1
ATOM 766 C CA . VAL A 1 97 ? -11.209 -1.396 0.458 1.00 85.81 97 VAL A CA 1
ATOM 767 C C . VAL A 1 97 ? -11.927 -2.197 -0.623 1.00 85.81 97 VAL A C 1
ATOM 769 O O . VAL A 1 97 ? -12.693 -1.652 -1.421 1.00 85.81 97 VAL A O 1
ATOM 772 N N . ARG A 1 98 ? -11.638 -3.496 -0.700 1.00 84.19 98 ARG A N 1
ATOM 773 C CA . ARG A 1 98 ? -12.237 -4.413 -1.687 1.00 84.19 98 ARG A CA 1
ATOM 774 C C . ARG A 1 98 ? -13.057 -5.510 -1.043 1.00 84.19 98 ARG A C 1
ATOM 776 O O . ARG A 1 98 ? -13.994 -5.994 -1.663 1.00 84.19 98 ARG A O 1
ATOM 783 N N . GLU A 1 99 ? -12.676 -5.893 0.160 1.00 85.88 99 GLU A N 1
ATOM 784 C CA . GLU A 1 99 ? -13.321 -6.914 0.954 1.00 85.88 99 GLU A CA 1
ATOM 785 C C . GLU A 1 99 ? -13.350 -6.415 2.395 1.00 85.88 99 GLU A C 1
ATOM 787 O O . GLU A 1 99 ? -12.427 -5.736 2.850 1.00 85.88 99 GLU A O 1
ATOM 792 N N . LEU A 1 100 ? -14.434 -6.714 3.094 1.00 85.94 100 LEU A N 1
ATOM 793 C CA . LEU A 1 100 ? -14.624 -6.335 4.479 1.00 85.94 100 LEU A CA 1
ATOM 794 C C . LEU A 1 100 ? -15.138 -7.565 5.215 1.00 85.94 100 LEU A C 1
ATOM 796 O O . LEU A 1 100 ? -16.152 -8.141 4.825 1.00 85.94 100 LEU A O 1
ATOM 800 N N . THR A 1 101 ? -14.414 -7.984 6.246 1.00 87.44 101 THR A N 1
ATOM 801 C CA . THR A 1 101 ? -14.783 -9.134 7.070 1.00 87.44 101 THR A CA 1
ATOM 802 C C . THR A 1 101 ? -15.096 -8.652 8.477 1.00 87.44 101 THR A C 1
ATOM 804 O O . THR A 1 101 ? -14.298 -7.924 9.065 1.00 87.44 101 THR A O 1
ATOM 807 N N . LEU A 1 102 ? -16.240 -9.073 9.014 1.00 86.00 102 LEU A N 1
ATOM 808 C CA . LEU A 1 102 ? -16.579 -8.897 10.422 1.00 86.00 102 LEU A CA 1
ATOM 809 C C . LEU A 1 102 ? -16.147 -10.149 11.186 1.00 86.00 102 LEU A C 1
ATOM 811 O O . LEU A 1 102 ? -16.686 -11.232 10.954 1.00 86.00 102 LEU A O 1
ATOM 815 N N . ALA A 1 103 ? -15.162 -10.004 12.066 1.00 84.62 103 ALA A N 1
ATOM 816 C CA . ALA A 1 103 ? -14.771 -11.042 13.008 1.00 84.62 103 ALA A CA 1
ATOM 817 C C . ALA A 1 103 ? -15.438 -10.747 14.355 1.00 84.62 103 ALA A C 1
ATOM 819 O O . ALA A 1 103 ? -15.293 -9.651 14.888 1.00 84.62 103 ALA A O 1
ATOM 820 N N . TRP A 1 104 ? -16.176 -11.709 14.899 1.00 83.12 104 TRP A N 1
ATOM 821 C CA . TRP A 1 104 ? -16.816 -11.587 16.205 1.00 83.12 104 TRP A CA 1
ATOM 822 C C . TRP A 1 104 ? -16.709 -12.917 16.952 1.00 83.12 104 TRP A C 1
ATOM 824 O O . TRP A 1 104 ? -16.762 -13.984 16.337 1.00 83.12 104 TRP A O 1
ATOM 834 N N . ASP A 1 105 ? -16.524 -12.837 18.265 1.00 85.62 105 ASP A N 1
ATOM 835 C CA . ASP A 1 105 ? -16.485 -13.969 19.191 1.00 85.62 105 ASP A CA 1
ATOM 836 C C . ASP A 1 105 ? -17.300 -13.597 20.440 1.00 85.62 105 ASP A C 1
ATOM 838 O O . ASP A 1 105 ? -17.597 -12.426 20.665 1.00 85.62 105 ASP A O 1
ATOM 842 N N . ARG A 1 106 ? -17.688 -14.574 21.260 1.00 81.19 106 ARG A N 1
ATOM 843 C CA . ARG A 1 106 ? -18.468 -14.336 22.486 1.00 81.19 106 ARG A CA 1
ATOM 844 C C . ARG A 1 106 ? -17.661 -13.586 23.544 1.00 81.19 106 ARG A C 1
ATOM 846 O O . ARG A 1 106 ? -18.226 -12.786 24.282 1.00 81.19 106 ARG A O 1
ATOM 853 N N . ASP A 1 107 ? -16.354 -13.830 23.575 1.00 87.81 107 ASP A N 1
ATOM 854 C CA . ASP A 1 107 ? -15.433 -13.272 24.569 1.00 87.81 107 ASP A CA 1
ATOM 855 C C . ASP A 1 107 ? -14.687 -12.022 24.064 1.00 87.81 107 ASP A C 1
ATOM 857 O O . ASP A 1 107 ? -13.920 -11.413 24.811 1.00 87.81 107 ASP A O 1
ATOM 861 N N . GLN A 1 108 ? -14.885 -11.622 22.800 1.00 80.75 108 GLN A N 1
ATOM 862 C CA . GLN A 1 108 ? -14.181 -10.494 22.180 1.00 80.75 108 GLN A CA 1
ATOM 863 C C . GLN A 1 108 ? -15.145 -9.520 21.507 1.00 80.75 108 GLN A C 1
ATOM 865 O O . GLN A 1 108 ? -16.165 -9.904 20.942 1.00 80.75 108 GLN A O 1
ATOM 870 N N . TYR A 1 109 ? -14.793 -8.234 21.533 1.00 79.81 109 TYR A N 1
ATOM 871 C CA . TYR A 1 109 ? -15.556 -7.217 20.816 1.00 79.81 109 TYR A CA 1
ATOM 872 C C . TYR A 1 109 ? -15.513 -7.467 19.300 1.00 79.81 109 TYR A C 1
ATOM 874 O O . TYR A 1 109 ? -14.490 -7.928 18.792 1.00 79.81 109 TYR A O 1
ATOM 882 N N . PRO A 1 110 ? -16.588 -7.139 18.565 1.00 81.94 110 PRO A N 1
ATOM 883 C CA . PRO A 1 110 ? -16.596 -7.250 17.114 1.00 81.94 110 PRO A CA 1
ATOM 884 C C . PRO A 1 110 ? -15.516 -6.359 16.484 1.00 81.94 110 PRO A C 1
ATOM 886 O O . PRO A 1 110 ? -15.364 -5.177 16.812 1.00 81.94 110 PRO A O 1
ATOM 889 N N . GLU A 1 111 ? -14.765 -6.944 15.557 1.00 86.62 111 GLU A N 1
ATOM 890 C CA . GLU A 1 111 ? -13.677 -6.301 14.831 1.00 86.62 111 GLU A CA 1
ATOM 891 C C . GLU A 1 111 ? -13.932 -6.342 13.328 1.00 86.62 111 GLU A C 1
ATOM 893 O O . GLU A 1 111 ? -14.154 -7.396 12.723 1.00 86.62 111 GLU A O 1
ATOM 898 N N . TRP A 1 112 ? -13.805 -5.182 12.699 1.00 85.12 112 TRP A N 1
ATOM 899 C CA . TRP A 1 112 ? -13.793 -5.049 11.257 1.00 85.12 112 TRP A CA 1
ATOM 900 C C . TRP A 1 112 ? -12.376 -5.205 10.727 1.00 85.12 112 TRP A C 1
ATOM 902 O O . TRP A 1 112 ? -11.445 -4.496 11.119 1.00 85.12 112 TRP A O 1
ATOM 912 N N . ARG A 1 113 ? -12.228 -6.122 9.775 1.00 85.38 113 ARG A N 1
ATOM 913 C CA . ARG A 1 113 ? -10.980 -6.381 9.061 1.00 85.38 113 ARG A CA 1
ATOM 914 C C . ARG A 1 113 ? -11.194 -6.053 7.588 1.00 85.38 113 ARG A C 1
ATOM 916 O O . ARG A 1 113 ? -11.631 -6.917 6.820 1.00 85.38 113 ARG A O 1
ATOM 923 N N . PRO A 1 114 ? -10.961 -4.795 7.167 1.00 79.75 114 PRO A N 1
ATOM 924 C CA . PRO A 1 114 ? -10.851 -4.461 5.758 1.00 79.75 114 PRO A CA 1
ATOM 925 C C . PRO A 1 114 ? -9.695 -5.246 5.151 1.00 79.75 114 PRO A C 1
ATOM 927 O O . PRO A 1 114 ? -8.520 -4.994 5.422 1.00 79.75 114 PRO A O 1
ATOM 930 N N . ARG A 1 115 ? -10.035 -6.195 4.285 1.00 69.56 115 ARG A N 1
ATOM 931 C CA . ARG A 1 115 ? -9.049 -6.933 3.519 1.00 69.56 115 ARG A CA 1
ATOM 932 C C . ARG A 1 115 ? -8.897 -6.319 2.148 1.00 69.56 115 ARG A C 1
ATOM 934 O O . ARG A 1 115 ? -9.832 -6.143 1.361 1.00 69.56 115 ARG A O 1
ATOM 941 N N . ARG A 1 116 ? -7.643 -6.063 1.804 1.00 60.78 116 ARG A N 1
ATOM 942 C CA . ARG A 1 116 ? -7.273 -5.915 0.410 1.00 60.78 116 ARG A CA 1
ATOM 943 C C . ARG A 1 116 ? -7.164 -7.310 -0.192 1.00 60.78 116 ARG A C 1
ATOM 945 O O . ARG A 1 116 ? -6.139 -7.974 -0.052 1.00 60.78 116 ARG A O 1
ATOM 952 N N . ARG A 1 117 ? -8.162 -7.755 -0.954 1.00 48.06 117 ARG A N 1
ATOM 953 C CA . ARG A 1 117 ? -7.937 -8.909 -1.831 1.00 48.06 117 ARG A CA 1
ATOM 954 C C . ARG A 1 117 ? -6.983 -8.506 -2.957 1.00 48.06 117 ARG A C 1
ATOM 956 O O . ARG A 1 117 ? -7.401 -7.792 -3.871 1.00 48.06 117 ARG A O 1
ATOM 963 N N . ARG A 1 118 ? -5.721 -8.961 -2.891 1.00 52.59 118 ARG A N 1
ATOM 964 C CA . ARG A 1 118 ? -4.820 -9.239 -4.039 1.00 52.59 118 ARG A CA 1
ATOM 965 C C . ARG A 1 118 ? -3.503 -9.889 -3.587 1.00 52.59 118 ARG A C 1
ATOM 967 O O . ARG A 1 118 ? -2.477 -9.227 -3.468 1.00 52.59 118 ARG A O 1
ATOM 974 N N . SER A 1 119 ? -3.519 -11.208 -3.412 1.00 44.50 119 SER A N 1
ATOM 975 C CA . SER A 1 119 ? -2.325 -12.039 -3.567 1.00 44.50 119 SER A CA 1
ATOM 976 C C . SER A 1 119 ? -2.264 -12.552 -5.010 1.00 44.50 119 SER A C 1
ATOM 978 O O . SER A 1 119 ? -3.277 -12.852 -5.638 1.00 44.50 119 SER A O 1
ATOM 980 N N . HIS A 1 120 ? -1.039 -12.599 -5.523 1.00 40.69 120 HIS A N 1
ATOM 981 C CA . HIS A 1 120 ? -0.618 -12.942 -6.878 1.00 40.69 120 HIS A CA 1
ATOM 982 C C . HIS A 1 120 ? -0.756 -11.838 -7.938 1.00 40.69 120 HIS A C 1
ATOM 984 O O . HIS A 1 120 ? -1.847 -11.500 -8.383 1.00 40.69 120 HIS A O 1
ATOM 990 N N . ARG A 1 121 ? 0.413 -11.326 -8.369 1.00 44.84 121 ARG A N 1
ATOM 991 C CA . ARG A 1 121 ? 0.659 -10.679 -9.669 1.00 44.84 121 ARG A CA 1
ATOM 992 C C . ARG A 1 121 ? -0.470 -9.739 -10.075 1.00 44.84 121 ARG A C 1
ATOM 994 O O . ARG A 1 121 ? -1.396 -10.148 -10.769 1.00 44.84 121 ARG A O 1
ATOM 1001 N N . GLN A 1 122 ? -0.358 -8.466 -9.690 1.00 47.84 122 GLN A N 1
ATOM 1002 C CA . GLN A 1 122 ? -1.151 -7.386 -10.270 1.00 47.84 122 GLN A CA 1
ATOM 1003 C C . GLN A 1 122 ? -1.229 -7.604 -11.782 1.00 47.84 122 GLN A C 1
ATOM 1005 O O . GLN A 1 122 ? -0.242 -7.394 -12.495 1.00 47.84 122 GLN A O 1
ATOM 1010 N N . GLN A 1 123 ? -2.374 -8.118 -12.241 1.00 50.59 123 GLN A N 1
ATOM 1011 C CA . GLN A 1 123 ? -2.609 -8.380 -13.647 1.00 50.59 123 GLN A CA 1
ATOM 1012 C C . GLN A 1 123 ? -2.276 -7.072 -14.339 1.00 50.59 123 GLN A C 1
ATOM 1014 O O . GLN A 1 123 ? -2.741 -6.006 -13.911 1.00 50.59 123 GLN A O 1
ATOM 1019 N N . ARG A 1 124 ? -1.382 -7.142 -15.331 1.00 51.03 124 ARG A N 1
ATOM 1020 C CA . ARG A 1 124 ? -1.106 -5.994 -16.191 1.00 51.03 124 ARG A CA 1
ATOM 1021 C C . ARG A 1 124 ? -2.458 -5.390 -16.542 1.00 51.03 124 ARG A C 1
ATOM 1023 O O . ARG A 1 124 ? -3.366 -6.185 -16.810 1.00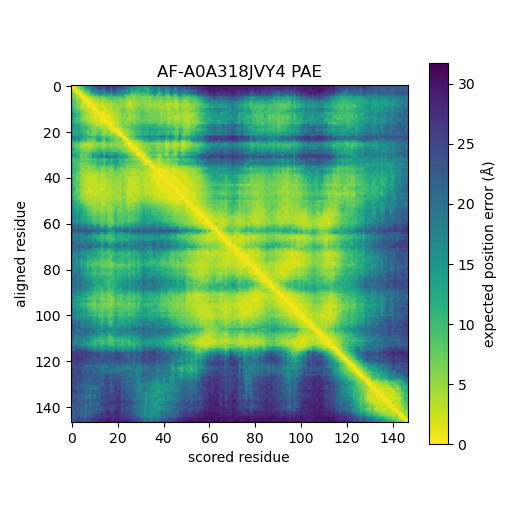 51.03 124 ARG A O 1
ATOM 1030 N N . PRO A 1 125 ? -2.628 -4.055 -16.515 1.00 48.84 125 PRO A N 1
ATOM 1031 C CA . PRO A 1 125 ? -3.800 -3.482 -17.159 1.00 48.84 125 PRO A CA 1
ATOM 1032 C C . PRO A 1 125 ? -3.886 -4.171 -18.518 1.00 48.84 125 PRO A C 1
ATOM 1034 O O . PRO A 1 125 ? -2.895 -4.155 -19.259 1.00 48.84 125 PRO A O 1
ATOM 1037 N N . ARG A 1 126 ? -4.965 -4.942 -18.741 1.00 48.16 126 ARG A N 1
ATOM 1038 C CA . ARG A 1 126 ? -5.121 -5.686 -19.992 1.00 48.16 126 ARG A CA 1
ATOM 1039 C C . ARG A 1 126 ? -4.896 -4.641 -21.072 1.00 48.16 126 ARG A C 1
ATOM 1041 O O . ARG A 1 126 ? -5.514 -3.581 -20.959 1.00 48.16 126 ARG A O 1
ATOM 1048 N N . PRO A 1 127 ? -3.952 -4.851 -22.003 1.00 49.28 127 PRO A N 1
ATOM 1049 C CA . PRO A 1 127 ? -3.704 -3.854 -23.025 1.00 49.28 127 PRO A CA 1
ATOM 1050 C C . PRO A 1 127 ? -5.054 -3.567 -23.674 1.00 49.28 127 PRO A C 1
ATOM 1052 O O . PRO A 1 127 ? -5.669 -4.476 -24.225 1.00 49.28 127 PRO A O 1
ATOM 1055 N N . THR A 1 128 ? -5.545 -2.334 -23.520 1.00 50.97 128 THR A N 1
ATOM 1056 C CA . THR A 1 128 ? -6.874 -1.924 -23.993 1.00 50.97 128 THR A CA 1
ATOM 1057 C C . THR A 1 128 ? -7.007 -2.174 -25.499 1.00 50.97 128 THR A C 1
ATOM 1059 O O . THR A 1 128 ? -8.105 -2.392 -25.996 1.00 50.97 128 THR A O 1
ATOM 1062 N N . HIS A 1 129 ? -5.873 -2.262 -26.208 1.00 48.16 129 HIS A N 1
ATOM 1063 C CA . HIS A 1 129 ? -5.802 -2.580 -27.626 1.00 48.16 129 HIS A CA 1
ATOM 1064 C C . HIS A 1 129 ? -4.692 -3.610 -27.910 1.00 48.16 129 HIS A C 1
ATOM 1066 O O . HIS A 1 129 ? -3.552 -3.222 -28.162 1.00 48.16 129 HIS A O 1
ATOM 1072 N N . PRO A 1 130 ? -4.989 -4.924 -27.900 1.00 57.59 130 PRO A N 1
ATOM 1073 C CA . PRO A 1 130 ? -4.036 -5.945 -28.351 1.00 57.59 130 PRO A CA 1
ATOM 1074 C C . PRO A 1 130 ? -3.629 -5.750 -29.822 1.00 57.59 130 PRO A C 1
ATOM 1076 O O . PRO A 1 130 ? -2.502 -6.066 -30.187 1.00 57.59 130 PRO A O 1
ATOM 1079 N N . ARG A 1 131 ? -4.507 -5.144 -30.636 1.00 53.91 131 ARG A N 1
ATOM 1080 C CA . ARG A 1 131 ? -4.268 -4.845 -32.057 1.00 53.91 131 ARG A CA 1
ATOM 1081 C C . ARG A 1 131 ? -3.092 -3.901 -32.287 1.00 53.91 131 ARG A C 1
ATOM 1083 O O . ARG A 1 131 ? -2.243 -4.203 -33.104 1.00 53.91 131 ARG A O 1
ATOM 1090 N N . MET A 1 132 ? -2.951 -2.851 -31.477 1.00 55.97 132 MET A N 1
ATOM 1091 C CA . MET A 1 132 ? -1.884 -1.863 -31.672 1.00 55.97 132 MET A CA 1
ATOM 1092 C C . MET A 1 132 ? -0.480 -2.463 -31.507 1.00 55.97 132 MET A C 1
ATOM 1094 O O . MET A 1 132 ? 0.465 -1.993 -32.123 1.00 55.97 132 MET A O 1
ATOM 1098 N N . VAL A 1 133 ? -0.329 -3.510 -30.689 1.00 58.06 133 VAL A N 1
ATOM 1099 C CA . VAL A 1 133 ? 0.953 -4.217 -30.548 1.00 58.06 133 VAL A CA 1
ATOM 1100 C C . VAL A 1 133 ? 1.195 -5.135 -31.747 1.00 58.06 133 VAL A C 1
ATOM 1102 O O . VAL A 1 133 ? 2.316 -5.197 -32.241 1.00 58.06 133 VAL A O 1
ATOM 1105 N N . SER A 1 134 ? 0.155 -5.812 -32.237 1.00 57.53 134 SER A N 1
ATOM 1106 C CA . SER A 1 134 ? 0.230 -6.684 -33.414 1.00 57.53 134 SER A CA 1
ATOM 1107 C C . SER A 1 134 ? 0.495 -5.913 -34.707 1.00 57.53 134 SER A C 1
ATOM 1109 O O . SER A 1 134 ? 1.368 -6.318 -35.465 1.00 57.53 134 SER A O 1
ATOM 1111 N N . ASP A 1 135 ? -0.180 -4.783 -34.921 1.00 57.69 135 ASP A N 1
ATOM 1112 C CA . ASP A 1 135 ? -0.035 -3.946 -36.120 1.00 57.69 135 ASP A CA 1
ATOM 1113 C C . ASP A 1 135 ? 1.372 -3.336 -36.200 1.00 57.69 135 ASP A C 1
ATOM 1115 O O . ASP A 1 135 ? 1.966 -3.215 -37.268 1.00 57.69 135 ASP A O 1
ATOM 1119 N N . LEU A 1 136 ? 1.956 -3.024 -35.042 1.00 55.19 136 LEU A N 1
ATOM 1120 C CA . LEU A 1 136 ? 3.311 -2.494 -34.946 1.00 55.19 136 LEU A CA 1
ATOM 1121 C C . LEU A 1 136 ? 4.362 -3.592 -35.174 1.00 55.19 136 LEU A C 1
ATOM 1123 O O . LEU A 1 136 ? 5.360 -3.363 -35.854 1.00 55.19 136 LEU A O 1
ATOM 1127 N N . VAL A 1 137 ? 4.128 -4.807 -34.666 1.00 61.09 137 VAL A N 1
ATOM 1128 C CA . VAL A 1 137 ? 4.975 -5.975 -34.972 1.00 61.09 137 VAL A CA 1
ATOM 1129 C C . VAL A 1 137 ? 4.898 -6.335 -36.460 1.00 61.09 137 VAL A C 1
ATOM 1131 O O . VAL A 1 137 ? 5.932 -6.640 -37.052 1.00 61.09 137 VAL A O 1
ATOM 1134 N N . ALA A 1 138 ? 3.716 -6.240 -37.076 1.00 59.81 138 ALA A N 1
ATOM 1135 C CA . ALA A 1 138 ? 3.525 -6.472 -38.505 1.00 59.81 138 ALA A CA 1
ATOM 1136 C C . ALA A 1 138 ? 4.259 -5.423 -39.357 1.00 59.81 138 ALA A C 1
ATOM 1138 O O . ALA A 1 138 ? 5.042 -5.798 -40.227 1.00 59.81 138 ALA A O 1
ATOM 1139 N N . GLY A 1 139 ? 4.118 -4.130 -39.039 1.00 57.56 139 GLY A N 1
ATOM 1140 C CA . GLY A 1 139 ? 4.816 -3.060 -39.762 1.00 57.56 139 GLY A CA 1
ATOM 1141 C C . GLY A 1 139 ? 6.346 -3.135 -39.650 1.00 57.56 139 GLY A C 1
ATOM 1142 O O . GLY A 1 139 ? 7.060 -2.813 -40.595 1.00 57.56 139 GLY A O 1
ATOM 1143 N N . VAL A 1 140 ? 6.878 -3.625 -38.525 1.00 57.47 140 VAL A N 1
ATOM 1144 C CA . VAL A 1 140 ? 8.328 -3.848 -38.359 1.00 57.47 140 VAL A CA 1
ATOM 1145 C C . VAL A 1 140 ? 8.813 -5.069 -39.145 1.00 57.47 140 VAL A C 1
ATOM 1147 O O . VAL A 1 140 ? 9.927 -5.045 -39.666 1.00 57.47 140 VAL A O 1
ATOM 1150 N N . HIS A 1 141 ? 8.001 -6.124 -39.251 1.00 57.47 141 HIS A N 1
ATOM 1151 C CA . HIS A 1 141 ? 8.342 -7.285 -40.075 1.00 57.47 141 HIS A CA 1
ATOM 1152 C C . HIS A 1 141 ? 8.377 -6.918 -41.566 1.00 57.47 141 HIS A C 1
ATOM 1154 O O . HIS A 1 141 ? 9.234 -7.407 -42.295 1.00 57.47 141 HIS A O 1
ATOM 1160 N N . GLU A 1 142 ? 7.499 -6.015 -42.003 1.00 50.91 142 GLU A N 1
ATOM 1161 C CA . GLU A 1 142 ? 7.457 -5.505 -43.377 1.00 50.91 142 GLU A CA 1
ATOM 1162 C C . GLU A 1 142 ? 8.664 -4.600 -43.697 1.00 50.91 142 GLU A C 1
ATOM 1164 O O . GLU A 1 142 ? 9.314 -4.761 -44.727 1.00 50.91 142 GLU A O 1
ATOM 1169 N N . LEU A 1 143 ? 9.062 -3.732 -42.758 1.00 53.62 143 LEU A N 1
ATOM 1170 C CA . LEU A 1 143 ? 10.273 -2.901 -42.866 1.00 53.62 143 LEU A CA 1
ATOM 1171 C C . LEU A 1 143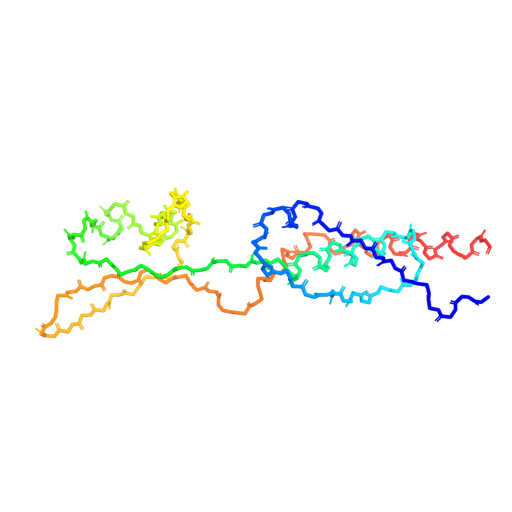 ? 11.582 -3.707 -42.809 1.00 53.62 143 LEU A C 1
ATOM 1173 O O . LEU A 1 143 ? 12.576 -3.300 -43.402 1.00 53.62 143 LEU A O 1
ATOM 1177 N N . GLY A 1 144 ? 11.597 -4.840 -42.102 1.00 48.59 144 GLY A N 1
ATOM 1178 C CA . GLY A 1 144 ? 12.748 -5.745 -42.039 1.00 48.59 144 GLY A CA 1
ATOM 1179 C C . GLY A 1 144 ? 12.921 -6.643 -43.269 1.00 48.59 144 GLY A C 1
ATOM 1180 O O . GLY A 1 144 ? 13.987 -7.226 -43.424 1.00 48.59 144 GLY A O 1
ATOM 1181 N N . VAL A 1 145 ? 11.896 -6.757 -44.122 1.00 48.38 145 VAL A N 1
ATOM 1182 C CA . VAL A 1 145 ? 11.938 -7.499 -45.398 1.00 48.38 145 VAL A CA 1
ATOM 1183 C C . VAL A 1 145 ? 12.368 -6.596 -46.570 1.00 48.38 145 VAL A C 1
ATOM 1185 O O . VAL A 1 145 ? 12.774 -7.102 -47.611 1.00 48.38 145 VAL A O 1
ATOM 1188 N N . LEU A 1 146 ? 12.341 -5.269 -46.397 1.00 38.84 146 LEU A N 1
ATOM 1189 C CA . LEU A 1 146 ? 12.740 -4.274 -47.406 1.00 38.84 146 LEU A CA 1
ATOM 1190 C C . LEU A 1 146 ? 14.169 -3.717 -47.216 1.00 38.84 146 LEU A C 1
ATOM 1192 O O . LEU A 1 146 ? 14.505 -2.696 -47.817 1.00 38.84 146 LEU A O 1
ATOM 1196 N N . ALA A 1 147 ? 15.003 -4.366 -46.396 1.00 37.81 147 ALA A N 1
ATOM 1197 C CA . ALA A 1 147 ? 16.406 -4.005 -46.163 1.00 37.81 147 ALA A CA 1
ATOM 1198 C C . ALA A 1 147 ? 17.352 -5.179 -46.437 1.00 37.81 147 ALA A C 1
ATOM 1200 O O . ALA A 1 147 ? 16.996 -6.320 -46.065 1.00 37.81 147 ALA A O 1
#

Mean predicted aligned error: 13.01 Å

Foldseek 3Di:
DPPDDDDDDDDPVVVVVDPPDDDDDDDFDFPDDDPAVSVVVSVVVRCLQPDDDDDDKDKAFDVPPWHEDPPTPDYQQDKDWDDDVPPPVPDTDIDGQHDWDWDDDPVDGIIIIRDDPDDDDPPDPPPPDPPVVVVSVVVVVVVVVVD